Protein AF-A0A2R7PC34-F1 (afdb_monomer)

Foldseek 3Di:
DPPPQVDDFQFKKWFDDPRDQDPDPDLTDIFTWHGDDPFFTWTFDDDPPRVDTDIDTAGAPAADPVRHGDSNRRHRVRMDGDD

Sequence (83 aa):
MKGNMLLKKGTAIATFVNGKYPNQGTGNHAALYVSQDASGITVVDQWSGSGTIRLRRLMFLGKDKTGKYVDPSNNGDAFSVVE

Nearest PDB structures (foldseek):
  6win-assembly1_A  TM=9.208E-01  e=2.416E-07  Salmonella enterica subsp. enterica serovar Typhi
  7uqb-assembly1_T  TM=6.023E-01  e=1.467E-01  Saccharomyces cerevisiae BY4741
  8ir3-assembly1_c  TM=5.036E-01  e=7.696E-01  Homo sapiens
  1g8x-assembly1_B  TM=4.087E-01  e=5.396E-01  Dictyostelium discoideum

Secondary structure (DSSP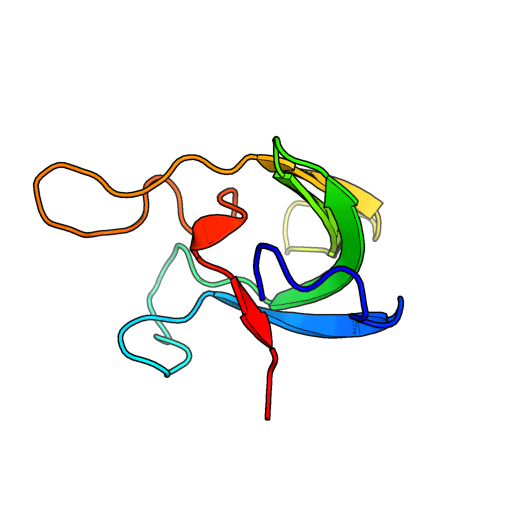, 8-state):
-TT-TTPPTT-EEEE-BTTB----SSS--EEEEEEEETTEEEEEE--TTT-S-EEEEEE---B-TTSPBSSGGGBGGGEEE--

Mean predicted aligned error: 2.46 Å

Solvent-accessible surface area (backbone atoms only — not comparable to full-atom values): 4856 Å² total; per-residue (Å²): 89,81,9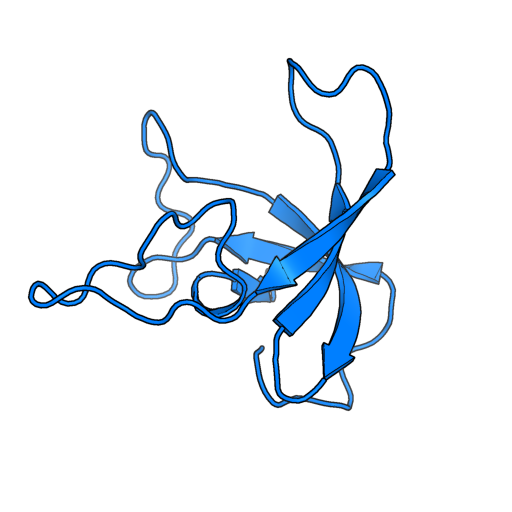0,53,85,80,66,55,65,65,41,52,30,28,28,43,56,97,89,35,75,69,85,56,100,65,52,64,43,62,37,28,35,55,52,71,60,99,61,28,33,33,30,42,38,66,54,99,86,55,91,51,80,42,80,45,78,20,42,57,65,53,55,45,98,85,69,48,53,43,63,31,60,58,15,36,66,26,37,32,70,69,129

pLDDT: mean 96.16, std 2.59, range [86.12, 98.69]

Radius of gyration: 12.02 Å; Cα contacts (8 Å, |Δi|>4): 165; chains: 1; bounding box: 27×31×27 Å

Structure (mmCIF, N/CA/C/O backbone):
data_AF-A0A2R7PC34-F1
#
_entry.id   AF-A0A2R7PC34-F1
#
loop_
_atom_site.group_PDB
_atom_site.id
_atom_site.type_symbol
_atom_site.label_atom_id
_atom_site.label_alt_id
_atom_site.label_comp_id
_atom_site.label_asym_id
_atom_site.label_entity_id
_atom_site.label_seq_id
_atom_site.pdbx_PDB_ins_code
_atom_site.Cartn_x
_atom_site.Cartn_y
_atom_site.Cartn_z
_atom_site.occupancy
_atom_site.B_iso_or_equiv
_atom_site.auth_seq_id
_atom_site.auth_comp_id
_atom_site.auth_asym_id
_atom_site.auth_atom_id
_atom_site.pdbx_PDB_model_num
ATOM 1 N N . MET A 1 1 ? -9.015 -3.151 4.478 1.00 91.56 1 MET A N 1
ATOM 2 C CA . MET A 1 1 ? -8.090 -4.296 4.284 1.00 91.56 1 MET A CA 1
ATOM 3 C C . MET A 1 1 ? -7.170 -4.534 5.485 1.00 91.56 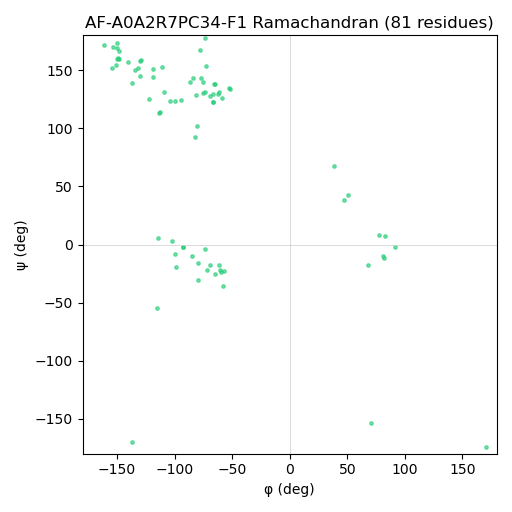1 MET A C 1
ATOM 5 O O . MET A 1 1 ? -6.925 -5.687 5.824 1.00 91.56 1 MET A O 1
ATOM 9 N N . LYS A 1 2 ? -6.653 -3.467 6.120 1.00 93.31 2 LYS A N 1
ATOM 10 C CA . LYS A 1 2 ? -5.844 -3.548 7.342 1.00 93.31 2 LYS A CA 1
ATOM 11 C C . LYS A 1 2 ? -6.557 -4.379 8.412 1.00 93.31 2 LYS A C 1
ATOM 13 O O . LYS A 1 2 ? -7.753 -4.197 8.623 1.00 93.31 2 LYS A O 1
ATOM 18 N N . GLY A 1 3 ? -5.830 -5.294 9.042 1.00 94.19 3 GLY A N 1
ATOM 19 C CA . GLY A 1 3 ? -6.344 -6.196 10.074 1.00 94.19 3 GLY A CA 1
ATOM 20 C C . GLY A 1 3 ? -7.073 -7.435 9.544 1.00 94.19 3 GLY A C 1
ATOM 21 O O . GLY A 1 3 ? -7.292 -8.370 10.306 1.00 94.19 3 GLY A O 1
ATOM 22 N N . ASN A 1 4 ? -7.401 -7.507 8.248 1.00 94.06 4 ASN A N 1
ATOM 23 C CA . ASN A 1 4 ? -7.932 -8.735 7.662 1.00 94.06 4 ASN A CA 1
ATOM 24 C C . ASN A 1 4 ? -6.783 -9.699 7.316 1.00 94.06 4 ASN A C 1
ATOM 26 O O . ASN A 1 4 ? -6.224 -9.653 6.220 1.00 94.06 4 ASN A O 1
ATOM 30 N N . MET A 1 5 ? -6.453 -10.588 8.253 1.00 91.50 5 MET A N 1
ATOM 31 C CA . MET A 1 5 ? -5.388 -11.589 8.098 1.00 91.50 5 MET A CA 1
ATOM 32 C C . MET A 1 5 ? -5.755 -12.756 7.163 1.00 91.50 5 MET A C 1
ATOM 34 O O . MET A 1 5 ? -4.909 -13.603 6.895 1.00 91.50 5 MET A O 1
ATOM 38 N N . LEU A 1 6 ? -6.991 -12.802 6.648 1.00 95.31 6 LEU A N 1
ATOM 39 C CA . LEU A 1 6 ? -7.460 -13.817 5.693 1.00 95.31 6 LEU A CA 1
ATOM 40 C C . LEU A 1 6 ? -7.288 -13.386 4.226 1.00 95.31 6 LEU A C 1
ATOM 42 O O . LEU A 1 6 ? -7.619 -14.144 3.312 1.00 95.31 6 LEU A O 1
ATOM 46 N N . LEU A 1 7 ? -6.789 -12.169 3.986 1.00 96.56 7 LEU A N 1
ATOM 47 C CA . LEU A 1 7 ? -6.496 -11.672 2.644 1.00 96.56 7 LEU A CA 1
ATOM 48 C C . LEU A 1 7 ? -5.480 -12.574 1.941 1.00 96.56 7 LEU A C 1
ATOM 50 O O . LEU A 1 7 ? -4.382 -12.823 2.439 1.00 96.56 7 LEU A O 1
ATOM 54 N N . LYS A 1 8 ? -5.841 -13.049 0.747 1.00 97.69 8 LYS A N 1
ATOM 55 C CA . LYS A 1 8 ? -4.969 -13.915 -0.045 1.00 97.69 8 LYS A CA 1
ATOM 56 C C . LYS A 1 8 ? -3.850 -13.099 -0.683 1.00 97.69 8 LYS A C 1
ATOM 58 O O . LYS A 1 8 ? -4.085 -12.009 -1.216 1.00 97.69 8 LYS A O 1
ATOM 63 N N . LYS A 1 9 ? -2.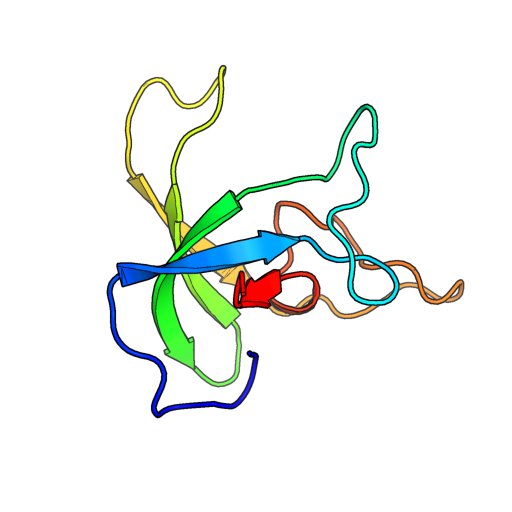642 -13.662 -0.699 1.00 98.12 9 LYS A N 1
ATOM 64 C CA . LYS A 1 9 ? -1.539 -13.158 -1.525 1.00 98.12 9 LYS A CA 1
ATOM 65 C C . LYS A 1 9 ? -2.002 -13.039 -2.984 1.00 98.12 9 LYS A C 1
ATOM 67 O O . LYS A 1 9 ? -2.635 -13.953 -3.505 1.00 98.12 9 LYS A O 1
ATOM 72 N N . GLY A 1 10 ? -1.680 -11.919 -3.621 1.00 97.94 10 GLY A N 1
ATOM 73 C CA . GLY A 1 10 ? -2.105 -11.568 -4.975 1.00 97.94 10 GLY A CA 1
ATOM 74 C C . GLY A 1 10 ? -3.402 -10.759 -5.051 1.00 97.94 10 GLY A C 1
ATOM 75 O O . GLY A 1 10 ? -3.783 -10.372 -6.149 1.00 97.94 10 GLY A O 1
ATOM 76 N N . THR A 1 11 ? -4.075 -10.467 -3.930 1.00 98.50 11 THR A N 1
ATOM 77 C CA . THR A 1 11 ? -5.284 -9.625 -3.956 1.00 98.50 11 THR A CA 1
ATOM 78 C C . THR A 1 11 ? -4.954 -8.223 -4.471 1.00 98.50 11 THR A C 1
ATOM 80 O O . THR A 1 11 ? -4.024 -7.585 -3.971 1.00 98.50 11 THR A O 1
ATOM 83 N N . ALA A 1 12 ? -5.721 -7.744 -5.453 1.00 98.44 12 ALA A N 1
ATOM 84 C CA . ALA A 1 12 ? -5.594 -6.390 -5.975 1.00 98.44 12 ALA A CA 1
ATOM 85 C C . ALA A 1 12 ? -6.052 -5.368 -4.927 1.00 98.44 12 ALA A C 1
ATOM 87 O O . ALA A 1 12 ? -7.146 -5.472 -4.366 1.00 98.44 12 ALA A O 1
ATOM 88 N N . ILE A 1 13 ? -5.199 -4.383 -4.660 1.00 98.56 13 ILE A N 1
ATOM 89 C CA . ILE A 1 13 ? -5.459 -3.314 -3.699 1.00 98.56 13 ILE A CA 1
ATOM 90 C C . ILE A 1 13 ? -5.068 -1.965 -4.296 1.00 98.56 13 ILE A C 1
ATOM 92 O O . ILE A 1 13 ? -4.143 -1.877 -5.104 1.00 98.56 13 ILE A O 1
ATOM 96 N N . ALA A 1 14 ? -5.742 -0.900 -3.879 1.00 98.50 14 ALA A N 1
ATOM 97 C CA . ALA A 1 14 ? -5.412 0.454 -4.305 1.00 98.50 14 ALA A CA 1
ATOM 98 C C . ALA A 1 14 ? -5.754 1.496 -3.238 1.00 98.50 14 ALA A C 1
ATOM 100 O O . ALA A 1 14 ? -6.562 1.253 -2.341 1.00 98.50 14 ALA A O 1
ATOM 101 N N . THR A 1 15 ? -5.131 2.668 -3.334 1.00 98.00 15 THR A N 1
ATOM 102 C CA . THR A 1 15 ? -5.407 3.812 -2.458 1.00 98.00 15 THR A CA 1
ATOM 103 C C . THR A 1 15 ? -6.810 4.349 -2.699 1.00 98.00 15 THR A C 1
ATOM 105 O O . THR A 1 15 ? -7.127 4.744 -3.825 1.00 98.00 15 THR A O 1
ATOM 108 N N . PHE A 1 16 ? -7.644 4.397 -1.665 1.00 96.81 16 PHE A N 1
ATOM 109 C CA . PHE A 1 16 ? -9.027 4.860 -1.765 1.00 96.81 16 PHE A CA 1
ATOM 110 C C . PHE A 1 16 ? -9.258 6.089 -0.877 1.00 96.81 16 PHE A C 1
ATOM 112 O O . PHE A 1 16 ? -8.749 6.187 0.239 1.00 96.81 16 PHE A O 1
ATOM 119 N N . VAL A 1 17 ? -10.087 7.016 -1.355 1.00 92.75 17 VAL A N 1
ATOM 120 C CA . VAL A 1 17 ? -10.648 8.118 -0.564 1.00 92.75 17 VAL A CA 1
ATOM 121 C C . VAL A 1 17 ? -12.162 8.010 -0.652 1.00 92.75 17 VAL A C 1
ATOM 123 O O . VAL A 1 17 ? -12.718 7.949 -1.745 1.00 92.75 17 VAL A O 1
ATOM 126 N N . ASN A 1 18 ? -12.830 7.948 0.503 1.00 90.31 18 ASN A N 1
ATOM 127 C CA . ASN A 1 18 ? -14.287 7.792 0.597 1.00 90.31 18 ASN A CA 1
ATOM 128 C C . ASN A 1 18 ? -14.822 6.616 -0.248 1.00 90.31 18 ASN A C 1
ATOM 130 O O . ASN A 1 18 ? -15.824 6.741 -0.946 1.00 90.31 18 ASN A O 1
ATOM 134 N N . GLY A 1 19 ? -14.114 5.480 -0.210 1.00 91.06 19 GLY A N 1
ATOM 135 C CA . GLY A 1 19 ? -14.517 4.246 -0.892 1.00 91.06 19 GLY A CA 1
ATOM 136 C C . GLY A 1 19 ? -14.259 4.212 -2.400 1.00 91.06 19 GLY A C 1
ATOM 137 O O . GLY A 1 19 ? -14.704 3.275 -3.051 1.00 91.06 19 GLY A O 1
ATOM 138 N N . LYS A 1 20 ? -13.557 5.200 -2.972 1.00 94.00 20 LYS A N 1
ATOM 139 C CA . LYS A 1 20 ? -13.256 5.244 -4.410 1.00 94.00 20 LYS A CA 1
ATOM 140 C C . LYS A 1 20 ? -11.788 5.528 -4.687 1.00 94.00 20 LYS A C 1
ATOM 142 O O . LYS A 1 20 ? -11.123 6.228 -3.920 1.00 94.00 20 LYS A O 1
ATOM 147 N N . TYR A 1 21 ? -11.307 5.037 -5.826 1.00 94.81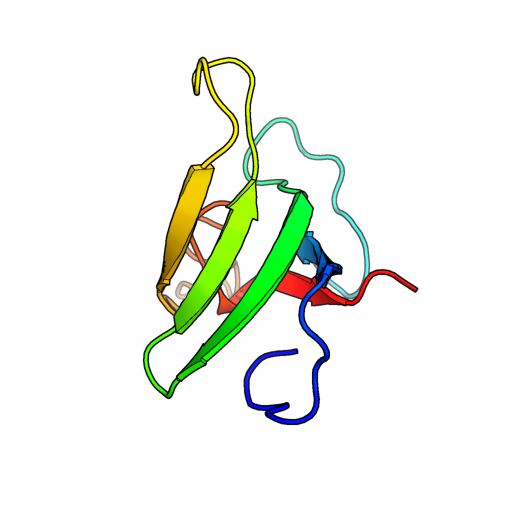 21 TYR A N 1
ATOM 148 C CA . TYR A 1 21 ? -10.005 5.423 -6.354 1.00 94.81 21 TYR A CA 1
ATOM 149 C C . TYR A 1 21 ? -10.029 6.911 -6.763 1.00 94.81 21 TYR A C 1
ATOM 151 O O . TYR A 1 21 ? -10.893 7.300 -7.555 1.00 94.81 21 TYR A O 1
ATOM 159 N N . PRO A 1 22 ? -9.145 7.768 -6.222 1.00 92.00 22 PRO A N 1
ATOM 160 C CA . PRO A 1 22 ? -9.382 9.208 -6.251 1.00 92.00 22 PRO A CA 1
ATOM 161 C C . PRO A 1 22 ? -8.935 9.922 -7.537 1.00 92.00 22 PRO A C 1
ATOM 163 O O . PRO A 1 22 ? -9.282 11.089 -7.699 1.00 92.00 22 PRO A O 1
ATOM 166 N N . ASN A 1 23 ? -8.203 9.259 -8.445 1.00 93.19 23 ASN A N 1
ATOM 167 C CA . ASN A 1 23 ? -7.727 9.822 -9.725 1.00 93.19 23 ASN A CA 1
ATOM 168 C C . ASN A 1 23 ? -7.071 11.218 -9.602 1.00 93.19 23 ASN A C 1
ATOM 170 O O . ASN A 1 23 ? -7.264 12.094 -10.442 1.00 93.19 23 ASN A O 1
ATOM 174 N N . GLN A 1 24 ? -6.304 11.447 -8.536 1.00 92.12 24 GLN A N 1
ATOM 175 C CA . GLN A 1 24 ? -5.587 12.705 -8.301 1.00 92.12 24 GLN A CA 1
ATOM 176 C C . GLN A 1 24 ? -4.316 12.794 -9.161 1.00 92.12 24 GLN A C 1
ATOM 178 O O . GLN A 1 24 ? -3.846 11.793 -9.694 1.00 92.12 24 GLN A O 1
ATOM 183 N N . GLY A 1 25 ? -3.695 13.973 -9.246 1.00 91.12 25 GLY A N 1
ATOM 184 C CA . GLY A 1 25 ? -2.390 14.114 -9.910 1.00 91.12 25 GLY A CA 1
ATOM 185 C C . GLY A 1 25 ? -1.251 13.360 -9.204 1.00 91.12 25 GLY A C 1
ATOM 186 O O . GLY A 1 25 ? -0.273 12.989 -9.845 1.00 91.12 25 GLY A O 1
ATOM 187 N N . THR A 1 26 ? -1.370 13.109 -7.894 1.00 90.88 26 THR A N 1
ATOM 188 C CA . THR A 1 26 ? -0.376 12.393 -7.076 1.00 90.88 26 THR A CA 1
ATOM 189 C C . THR A 1 26 ? -1.043 11.604 -5.944 1.00 90.88 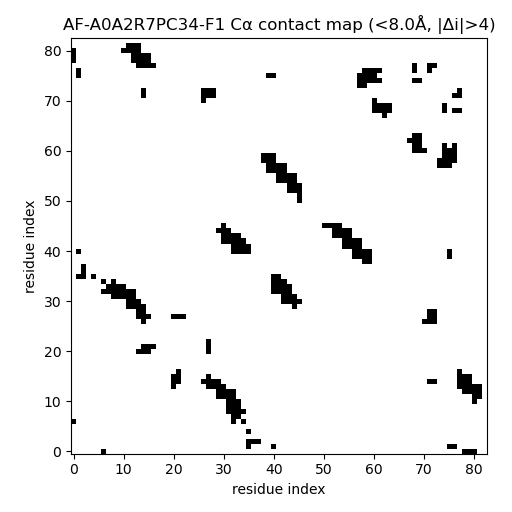26 THR A C 1
ATOM 191 O O . THR A 1 26 ? -2.218 11.801 -5.641 1.00 90.88 26 THR A O 1
ATOM 194 N N . GLY A 1 27 ? -0.293 10.697 -5.308 1.00 92.38 27 GLY A N 1
ATOM 195 C CA . GLY A 1 27 ? -0.727 9.969 -4.110 1.00 92.38 27 GLY A CA 1
ATOM 196 C C . GLY A 1 27 ? -1.628 8.760 -4.369 1.00 92.38 27 GLY A C 1
ATOM 197 O O . GLY A 1 27 ? -1.846 7.973 -3.454 1.00 92.38 27 GLY A O 1
ATOM 198 N N . ASN A 1 28 ? -2.116 8.567 -5.595 1.00 96.44 28 ASN A N 1
ATOM 199 C CA . ASN A 1 28 ? -2.794 7.327 -5.959 1.00 96.44 28 ASN A CA 1
ATOM 200 C C . ASN A 1 28 ? -1.780 6.210 -6.197 1.00 96.44 28 ASN A C 1
ATOM 202 O O . ASN A 1 28 ? -0.720 6.451 -6.776 1.00 96.44 28 ASN A O 1
ATOM 206 N N . HIS A 1 29 ? -2.131 4.989 -5.812 1.00 97.88 29 HIS A N 1
ATOM 207 C CA . HIS A 1 29 ? -1.331 3.814 -6.121 1.00 97.88 29 HIS A CA 1
ATOM 208 C C . HIS A 1 29 ? -2.180 2.548 -6.150 1.00 97.88 29 HIS A C 1
ATOM 210 O O . HIS A 1 29 ? -3.178 2.449 -5.435 1.00 97.88 29 HIS A O 1
ATOM 216 N N . ALA A 1 30 ? -1.758 1.570 -6.946 1.00 98.06 30 ALA A N 1
ATOM 217 C CA . ALA A 1 30 ? -2.326 0.229 -6.982 1.00 98.06 30 ALA A CA 1
ATOM 218 C C . ALA A 1 30 ? -1.202 -0.803 -6.867 1.00 98.06 30 ALA A C 1
ATOM 220 O O . ALA A 1 30 ? -0.091 -0.587 -7.352 1.00 98.06 30 ALA A O 1
ATOM 221 N N . ALA A 1 31 ? -1.484 -1.914 -6.198 1.00 98.50 31 ALA A N 1
ATOM 222 C CA . ALA A 1 31 ? -0.497 -2.941 -5.910 1.00 98.50 31 ALA A CA 1
ATOM 223 C C . ALA A 1 31 ? -1.148 -4.318 -5.733 1.00 98.50 31 ALA A C 1
ATOM 225 O O . ALA A 1 31 ? -2.368 -4.443 -5.603 1.00 98.50 31 ALA A O 1
ATOM 226 N N . LEU A 1 32 ? -0.312 -5.355 -5.678 1.00 98.62 32 LEU A N 1
ATOM 227 C CA . LEU A 1 32 ? -0.724 -6.697 -5.280 1.00 98.62 32 LEU A CA 1
ATOM 228 C C . LEU A 1 32 ? -0.352 -6.933 -3.816 1.00 98.62 32 LEU A C 1
ATOM 230 O O . LEU A 1 32 ? 0.815 -6.828 -3.435 1.00 98.62 32 LEU A O 1
ATOM 234 N N . TYR A 1 33 ? -1.339 -7.279 -2.994 1.00 98.69 33 TYR A N 1
ATOM 235 C CA . TYR A 1 33 ? -1.135 -7.624 -1.590 1.00 98.69 33 TYR A CA 1
ATOM 236 C C . TYR A 1 33 ? -0.298 -8.904 -1.441 1.00 98.69 33 TYR A C 1
ATOM 238 O O . TYR A 1 33 ? -0.534 -9.888 -2.141 1.00 98.69 33 TYR A O 1
ATOM 246 N N . VAL A 1 34 ? 0.644 -8.933 -0.494 1.00 98.56 34 VAL A N 1
ATOM 247 C CA . VAL A 1 34 ? 1.425 -10.139 -0.162 1.00 98.56 34 VAL A CA 1
ATOM 248 C C . VAL A 1 34 ? 1.149 -10.624 1.252 1.00 98.56 34 VAL A C 1
ATOM 250 O O . VAL A 1 34 ? 0.816 -11.793 1.435 1.00 98.56 34 VAL A O 1
ATOM 253 N N . SER A 1 35 ? 1.322 -9.749 2.240 1.00 98.19 35 SER A N 1
ATOM 254 C CA . SER A 1 35 ? 1.133 -10.052 3.661 1.00 98.19 35 SER A CA 1
ATOM 255 C C . SER A 1 35 ? 0.954 -8.762 4.466 1.00 98.19 35 SER A C 1
ATOM 257 O O . SER A 1 35 ? 1.110 -7.659 3.939 1.00 98.19 35 SER A O 1
ATOM 259 N N . GLN A 1 36 ? 0.605 -8.876 5.746 1.00 98.31 36 GLN A N 1
ATOM 260 C CA . GLN A 1 36 ? 0.586 -7.755 6.684 1.00 98.31 36 GLN A CA 1
ATOM 261 C C . GLN A 1 36 ? 0.917 -8.228 8.098 1.00 98.31 36 GLN A C 1
ATOM 263 O O . GLN A 1 36 ? 0.753 -9.403 8.417 1.00 98.31 36 GLN A O 1
ATOM 268 N N . ASP A 1 37 ? 1.334 -7.288 8.932 1.00 96.81 37 ASP A N 1
ATOM 269 C CA . ASP A 1 37 ? 1.444 -7.443 10.381 1.00 96.81 37 ASP A CA 1
ATOM 270 C C . ASP A 1 37 ? 0.910 -6.168 11.060 1.00 96.81 37 ASP A C 1
ATOM 272 O O . ASP A 1 37 ? 0.323 -5.308 10.402 1.00 96.81 37 ASP A O 1
ATOM 276 N N . ALA A 1 38 ? 1.111 -6.027 12.372 1.00 96.56 38 ALA A N 1
ATOM 277 C CA . ALA A 1 38 ? 0.617 -4.883 13.139 1.00 96.56 38 ALA A CA 1
ATOM 278 C C . ALA A 1 38 ? 1.144 -3.513 12.660 1.00 96.56 38 ALA A C 1
ATOM 280 O O . ALA A 1 38 ? 0.504 -2.493 12.911 1.00 96.56 38 ALA A O 1
ATOM 281 N N . SER A 1 39 ? 2.290 -3.472 11.978 1.00 97.50 39 SER A N 1
ATOM 282 C CA . SER A 1 39 ? 2.983 -2.239 11.589 1.00 97.50 39 SER A CA 1
ATOM 283 C C . SER A 1 39 ? 2.735 -1.806 10.142 1.00 97.50 39 SER A C 1
ATOM 285 O O . SER A 1 39 ? 2.946 -0.639 9.812 1.00 97.50 39 SER A O 1
ATOM 287 N N . GLY A 1 40 ? 2.280 -2.710 9.271 1.00 98.19 40 GLY A N 1
ATOM 288 C CA . GLY A 1 40 ? 2.104 -2.394 7.857 1.00 98.19 40 GLY A CA 1
ATOM 289 C C . GLY A 1 40 ? 1.807 -3.591 6.964 1.00 98.19 40 GLY A C 1
ATOM 290 O O . GLY A 1 40 ? 1.680 -4.737 7.408 1.00 98.19 40 GLY A O 1
ATOM 291 N N . ILE A 1 41 ? 1.771 -3.318 5.665 1.00 98.56 41 ILE A N 1
ATOM 292 C CA . ILE A 1 41 ? 1.553 -4.296 4.595 1.00 98.56 41 ILE A CA 1
ATOM 293 C C . ILE A 1 41 ? 2.818 -4.500 3.765 1.00 98.56 41 ILE A C 1
ATOM 295 O O . ILE A 1 41 ? 3.653 -3.608 3.628 1.00 98.56 41 ILE A O 1
ATOM 299 N N . THR A 1 42 ? 2.938 -5.680 3.178 1.00 98.69 42 THR A N 1
ATOM 300 C CA . THR A 1 42 ? 3.922 -5.989 2.145 1.00 98.69 42 THR A CA 1
ATOM 301 C C . THR A 1 42 ? 3.184 -6.147 0.827 1.00 98.69 42 THR A C 1
ATOM 303 O O . THR A 1 42 ? 2.179 -6.860 0.758 1.00 98.69 42 THR A O 1
ATOM 306 N N . VAL A 1 43 ? 3.679 -5.483 -0.212 1.00 98.69 43 VAL A N 1
ATOM 307 C CA . VAL A 1 43 ? 3.068 -5.463 -1.542 1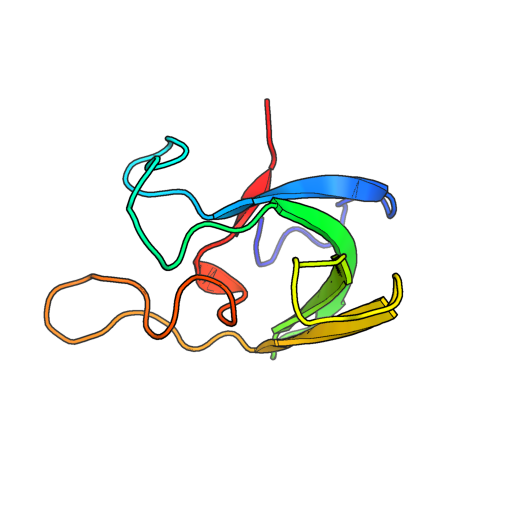.00 98.69 43 VAL A CA 1
ATOM 308 C C . VAL A 1 43 ? 4.090 -5.780 -2.624 1.00 98.69 43 VAL A C 1
ATOM 310 O O . VAL A 1 43 ? 5.289 -5.601 -2.416 1.00 98.69 43 VAL A O 1
ATOM 313 N N . VAL A 1 44 ? 3.609 -6.233 -3.779 1.00 98.62 44 VAL A N 1
ATOM 314 C CA . VAL A 1 44 ? 4.361 -6.199 -5.038 1.00 98.62 44 VAL A CA 1
ATOM 315 C C . VAL A 1 44 ? 3.811 -5.059 -5.881 1.00 98.62 44 VAL A C 1
ATOM 317 O O . VAL A 1 44 ? 2.609 -5.022 -6.153 1.00 98.62 44 VAL A O 1
ATOM 320 N N . ASP A 1 45 ? 4.677 -4.131 -6.280 1.00 98.19 45 ASP A N 1
ATOM 321 C CA . ASP A 1 45 ? 4.291 -2.976 -7.083 1.00 98.19 45 ASP A CA 1
ATOM 322 C C . ASP A 1 45 ? 5.405 -2.455 -8.005 1.00 98.19 45 ASP A C 1
ATOM 324 O O . ASP A 1 45 ? 6.543 -2.933 -7.994 1.00 98.19 45 ASP A O 1
ATOM 328 N N . GLN A 1 46 ? 5.029 -1.489 -8.847 1.00 97.62 46 GLN A N 1
ATOM 329 C CA . GLN A 1 46 ? 5.916 -0.711 -9.709 1.00 97.62 46 GLN A CA 1
ATOM 330 C C . GLN A 1 46 ? 5.351 0.702 -9.916 1.00 97.62 46 GLN A C 1
ATOM 332 O O . GLN A 1 46 ? 4.156 0.937 -9.748 1.00 97.62 46 GLN A O 1
ATOM 337 N N . TRP A 1 47 ? 6.208 1.636 -10.318 1.00 95.19 47 TRP A N 1
ATOM 338 C CA . TRP A 1 47 ? 5.847 2.985 -10.780 1.00 95.19 47 TRP A CA 1
ATOM 339 C C . TRP A 1 47 ? 6.875 3.489 -11.804 1.00 95.19 47 TRP A C 1
ATOM 341 O O . TRP A 1 47 ? 7.946 2.895 -11.936 1.00 95.19 47 TRP A O 1
ATOM 351 N N . SER A 1 48 ? 6.604 4.598 -12.503 1.00 93.62 48 SER A N 1
ATOM 352 C CA . SER A 1 48 ? 7.436 5.087 -13.624 1.00 93.62 48 SER A CA 1
ATOM 353 C C . SER A 1 48 ? 8.913 5.339 -13.283 1.00 93.62 48 SER A C 1
ATOM 355 O O . SER A 1 48 ? 9.757 5.298 -14.167 1.00 93.62 48 SER A O 1
ATOM 357 N N . GLY A 1 49 ? 9.246 5.560 -12.008 1.00 93.06 49 GLY A N 1
ATOM 358 C CA . GLY A 1 49 ? 10.625 5.734 -11.531 1.00 93.06 49 GLY A CA 1
ATOM 359 C C . GLY A 1 49 ? 11.227 4.504 -10.844 1.00 93.06 49 GLY A C 1
ATOM 360 O O . GLY A 1 49 ? 12.326 4.583 -10.308 1.00 93.06 49 GLY A O 1
ATOM 361 N N . SER A 1 50 ? 10.507 3.379 -10.783 1.00 93.69 50 SER A N 1
ATOM 362 C CA . SER A 1 50 ? 10.969 2.192 -10.052 1.00 93.69 50 SER A CA 1
ATOM 363 C C . SER A 1 50 ? 11.990 1.346 -10.804 1.00 93.69 50 SER A C 1
ATOM 365 O O . SER A 1 50 ? 12.807 0.685 -10.164 1.00 93.69 50 SER A O 1
ATOM 367 N N . GLY A 1 51 ? 11.918 1.334 -12.139 1.00 94.56 51 GLY A N 1
ATOM 368 C CA . GLY A 1 51 ? 12.762 0.530 -13.028 1.00 94.56 51 GLY A CA 1
ATOM 369 C C . GLY A 1 51 ? 12.542 -0.988 -12.958 1.00 94.56 51 GLY A C 1
ATOM 370 O O . GLY A 1 51 ? 12.948 -1.695 -13.872 1.00 94.56 51 GLY A O 1
ATOM 371 N N . THR A 1 52 ? 11.901 -1.502 -11.905 1.00 95.56 52 THR A N 1
ATOM 372 C CA . THR A 1 52 ? 11.656 -2.931 -11.672 1.00 95.56 52 THR A CA 1
ATOM 373 C C . THR A 1 52 ? 10.383 -3.137 -10.856 1.00 95.56 52 THR A C 1
ATOM 375 O O . THR A 1 52 ? 9.994 -2.280 -10.058 1.00 95.56 52 THR A O 1
ATOM 378 N N . ILE A 1 53 ? 9.766 -4.308 -11.016 1.00 97.56 53 ILE A N 1
ATOM 379 C CA . ILE A 1 53 ? 8.746 -4.799 -10.087 1.00 97.56 53 ILE A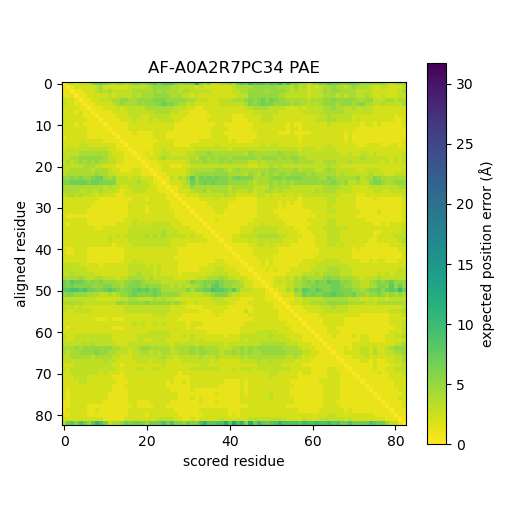 CA 1
ATOM 380 C C . ILE A 1 53 ? 9.454 -5.245 -8.810 1.00 97.56 53 ILE A C 1
ATOM 382 O O . ILE A 1 53 ? 10.424 -6.005 -8.873 1.00 97.56 53 ILE A O 1
ATOM 386 N N . ARG A 1 54 ? 8.971 -4.804 -7.648 1.00 97.12 54 ARG A N 1
ATOM 387 C CA . ARG A 1 54 ? 9.620 -5.109 -6.367 1.00 97.12 54 ARG A CA 1
ATOM 388 C C . ARG A 1 54 ? 8.641 -5.407 -5.248 1.00 97.12 54 ARG A C 1
ATOM 390 O O . ARG A 1 54 ? 7.498 -4.961 -5.259 1.00 97.12 54 ARG A O 1
ATOM 397 N N . LEU A 1 55 ? 9.142 -6.134 -4.250 1.00 97.94 55 LEU A N 1
ATOM 398 C CA . LEU A 1 55 ? 8.520 -6.219 -2.935 1.00 97.94 55 LEU A CA 1
ATOM 399 C C . LEU A 1 55 ? 8.785 -4.923 -2.167 1.00 97.94 55 LEU A C 1
ATOM 401 O O . LEU A 1 55 ? 9.928 -4.473 -2.074 1.00 97.94 55 LEU A O 1
ATOM 405 N N . ARG A 1 56 ? 7.733 -4.339 -1.597 1.00 97.69 56 ARG A N 1
ATOM 406 C CA . ARG A 1 56 ? 7.808 -3.093 -0.835 1.00 97.69 56 ARG A CA 1
ATOM 407 C C . ARG A 1 56 ? 6.970 -3.182 0.433 1.00 97.69 56 ARG A C 1
ATOM 409 O O . ARG A 1 56 ? 5.865 -3.722 0.427 1.00 97.69 56 ARG A O 1
ATOM 416 N N . ARG A 1 57 ? 7.508 -2.651 1.529 1.00 98.25 57 ARG A N 1
ATOM 417 C CA . ARG A 1 57 ? 6.825 -2.537 2.821 1.00 98.25 57 ARG A CA 1
ATOM 418 C C . ARG A 1 57 ? 6.175 -1.157 2.921 1.00 98.25 57 ARG A C 1
ATOM 420 O O . ARG A 1 57 ? 6.881 -0.162 2.784 1.00 98.25 57 ARG A O 1
ATOM 427 N N . LEU A 1 58 ? 4.867 -1.098 3.163 1.00 98.38 58 LEU A N 1
ATOM 428 C CA . LEU A 1 58 ? 4.122 0.147 3.385 1.00 98.38 58 LEU A CA 1
ATOM 429 C C . LEU A 1 58 ? 3.643 0.179 4.831 1.00 98.38 58 LEU A C 1
ATOM 431 O O . LEU A 1 58 ? 2.830 -0.651 5.246 1.00 98.38 58 LEU A O 1
ATOM 435 N N . MET A 1 59 ? 4.177 1.124 5.597 1.00 98.50 59 MET A N 1
ATOM 436 C CA . MET A 1 59 ? 3.853 1.276 7.012 1.00 98.50 59 MET A CA 1
ATOM 437 C C . MET A 1 59 ? 2.447 1.850 7.182 1.00 98.50 59 MET A C 1
ATOM 439 O O . MET A 1 59 ? 1.942 2.565 6.317 1.00 98.50 59 MET A O 1
ATOM 443 N N . PHE A 1 60 ? 1.819 1.556 8.313 1.00 98.25 60 PHE A N 1
ATOM 444 C CA . PHE A 1 60 ? 0.591 2.218 8.729 1.00 98.25 60 PHE A CA 1
ATOM 445 C C . PHE A 1 60 ? 0.918 3.577 9.352 1.00 98.25 60 PHE A C 1
ATOM 447 O O . PHE A 1 60 ? 1.379 3.643 10.491 1.00 98.25 60 PHE A O 1
ATOM 454 N N . LEU A 1 61 ? 0.723 4.653 8.585 1.00 97.94 61 LEU A N 1
ATOM 455 C CA . LEU A 1 61 ? 1.071 6.023 8.986 1.00 97.94 61 LEU A CA 1
ATOM 456 C C . LEU A 1 61 ? -0.136 6.823 9.497 1.00 97.94 61 LEU A C 1
ATOM 458 O O . LEU A 1 61 ? 0.024 7.930 10.005 1.00 97.94 61 LEU A O 1
ATOM 462 N N . GLY A 1 62 ? -1.349 6.284 9.366 1.00 97.19 62 GLY A N 1
ATOM 463 C CA . GLY A 1 62 ? -2.578 6.939 9.792 1.00 97.19 62 GLY A CA 1
ATOM 464 C C . GLY A 1 62 ? -2.965 8.143 8.929 1.00 97.19 62 GLY A C 1
ATOM 465 O O . GLY A 1 62 ? -2.665 8.220 7.733 1.00 97.19 62 GLY A O 1
ATOM 466 N N . LYS A 1 63 ? -3.700 9.069 9.543 1.00 97.12 63 LYS A N 1
ATOM 467 C CA . LYS A 1 63 ? -4.218 10.290 8.919 1.00 97.12 63 LYS A CA 1
ATOM 468 C C . LYS A 1 63 ? -3.662 11.520 9.626 1.00 97.12 63 LYS A C 1
ATOM 470 O O . LYS A 1 63 ? -3.379 11.474 10.821 1.00 97.12 63 LYS A O 1
ATOM 475 N N . ASP A 1 64 ? -3.524 12.614 8.890 1.00 96.06 64 ASP A N 1
ATOM 476 C CA . ASP A 1 64 ? -3.195 13.915 9.459 1.00 96.06 64 ASP A CA 1
ATOM 477 C C . ASP A 1 64 ? -4.394 14.527 10.212 1.00 96.06 64 ASP A C 1
ATOM 479 O O . ASP A 1 64 ? -5.498 13.975 10.249 1.00 96.06 64 ASP A O 1
ATOM 483 N N . LYS A 1 65 ? -4.184 15.707 10.809 1.00 96.19 65 LYS A N 1
ATOM 484 C CA . LYS A 1 65 ? -5.211 16.438 11.575 1.00 96.19 65 LYS A CA 1
ATOM 485 C C . LYS A 1 65 ? -6.439 16.833 10.742 1.00 96.19 65 LYS A C 1
ATOM 487 O O . LYS A 1 65 ? -7.471 17.158 11.317 1.00 96.19 65 LYS A O 1
ATOM 492 N N . THR A 1 66 ? -6.332 16.820 9.414 1.00 94.44 66 THR A N 1
ATOM 493 C CA . THR A 1 66 ? -7.429 17.119 8.481 1.00 94.44 66 THR A CA 1
ATOM 494 C C . THR A 1 66 ? -8.189 15.862 8.050 1.00 94.44 66 THR A C 1
ATOM 496 O O . THR A 1 66 ? -9.168 15.949 7.313 1.00 94.44 66 THR A O 1
ATOM 499 N N . GLY A 1 67 ? -7.764 14.680 8.510 1.00 94.19 67 GLY A N 1
ATOM 500 C CA . GLY A 1 67 ? -8.372 13.398 8.163 1.00 94.19 67 GLY A CA 1
ATOM 501 C C . GLY A 1 67 ? -7.902 12.821 6.824 1.00 94.19 67 GLY A C 1
ATOM 502 O O . GLY A 1 67 ? -8.431 11.789 6.392 1.00 94.19 67 GLY A O 1
ATOM 503 N N . LYS A 1 68 ? -6.904 13.436 6.174 1.00 94.00 68 LYS A N 1
ATOM 504 C CA . LYS A 1 68 ? -6.278 12.911 4.955 1.00 94.00 68 LYS A CA 1
ATOM 505 C C . LYS A 1 68 ? -5.196 11.899 5.326 1.00 94.00 68 LYS A C 1
ATOM 507 O O . LYS A 1 68 ? -4.495 12.068 6.318 1.00 94.00 68 LYS A O 1
ATOM 512 N N . TYR A 1 69 ? -5.049 10.832 4.542 1.00 96.31 69 TYR A N 1
ATOM 513 C CA . TYR A 1 69 ? -3.942 9.895 4.735 1.00 96.31 69 TYR A CA 1
ATOM 514 C C . TYR A 1 69 ? -2.599 10.600 4.542 1.00 96.31 69 TYR A C 1
ATOM 516 O O . TYR A 1 69 ? -2.394 11.292 3.543 1.00 96.31 69 TYR A O 1
ATOM 524 N N . VAL A 1 70 ? -1.687 10.397 5.491 1.00 96.62 70 VAL A N 1
ATOM 525 C CA . VAL A 1 70 ? -0.295 10.839 5.353 1.00 96.62 70 VAL A CA 1
ATOM 526 C C . VAL A 1 70 ? 0.336 10.026 4.229 1.00 96.62 70 VAL A C 1
ATOM 528 O O . VAL A 1 70 ? 0.191 8.811 4.248 1.00 96.62 70 VAL A O 1
ATOM 531 N N . ASP A 1 71 ? 0.981 10.680 3.261 1.00 96.00 71 ASP A N 1
ATOM 532 C CA . ASP A 1 71 ? 1.683 10.048 2.129 1.00 96.00 71 ASP A CA 1
ATOM 533 C C . ASP A 1 71 ? 0.962 8.806 1.540 1.00 96.00 71 ASP A C 1
ATOM 535 O O . ASP A 1 71 ? 1.424 7.671 1.693 1.00 96.00 71 ASP A O 1
ATOM 539 N N . PRO A 1 72 ? -0.215 8.985 0.905 1.00 96.62 72 PRO A N 1
ATOM 540 C CA . PRO A 1 72 ? -1.150 7.885 0.655 1.00 96.62 72 PRO A CA 1
ATOM 541 C C . PRO A 1 72 ? -0.568 6.719 -0.164 1.00 96.62 72 PRO A C 1
ATOM 543 O O . PRO A 1 72 ? -0.865 5.565 0.127 1.00 96.62 72 PRO A O 1
ATOM 546 N N . SER A 1 73 ? 0.312 6.986 -1.134 1.00 97.31 73 SER A N 1
ATOM 547 C CA . SER A 1 73 ? 0.974 5.953 -1.951 1.00 97.31 73 SER A CA 1
ATOM 548 C C . SER A 1 73 ? 1.990 5.097 -1.180 1.00 97.31 73 SER A C 1
ATOM 550 O O . SER A 1 73 ? 2.367 4.013 -1.639 1.00 97.31 73 SER A O 1
ATOM 552 N N . ASN A 1 74 ? 2.439 5.578 -0.018 1.00 97.69 74 ASN A N 1
ATOM 553 C CA . ASN A 1 74 ? 3.405 4.916 0.861 1.00 97.69 74 ASN A CA 1
ATOM 554 C C . ASN A 1 74 ? 2.798 4.507 2.214 1.00 97.69 74 ASN A C 1
ATOM 556 O O . ASN A 1 74 ? 3.508 4.003 3.084 1.00 97.69 74 ASN A O 1
ATOM 560 N N . ASN A 1 75 ? 1.487 4.685 2.384 1.00 98.25 75 ASN A N 1
ATOM 561 C CA . ASN A 1 75 ? 0.778 4.450 3.631 1.00 98.25 75 ASN A CA 1
ATOM 562 C C . ASN A 1 75 ? -0.196 3.283 3.494 1.00 98.25 75 ASN A C 1
ATOM 564 O O . ASN A 1 75 ? -1.211 3.379 2.806 1.00 98.25 75 ASN A O 1
ATOM 568 N N . GLY A 1 76 ? 0.074 2.192 4.207 1.00 97.75 76 GLY A N 1
ATOM 569 C CA . GLY A 1 76 ? -0.764 0.997 4.186 1.00 97.75 76 GLY A CA 1
ATOM 570 C C . GLY A 1 76 ? -2.207 1.233 4.652 1.00 97.75 76 GLY A C 1
ATOM 571 O O . GLY A 1 76 ? -3.084 0.455 4.281 1.00 97.75 76 GLY A O 1
ATOM 572 N N . ASP A 1 77 ? -2.480 2.297 5.422 1.00 97.62 77 ASP A N 1
ATOM 573 C CA . ASP A 1 77 ? -3.837 2.647 5.865 1.00 97.62 77 ASP A CA 1
ATOM 574 C C . ASP A 1 77 ? -4.713 3.195 4.731 1.00 97.62 77 ASP A C 1
ATOM 576 O O . ASP A 1 77 ? -5.940 3.158 4.837 1.00 97.62 77 ASP A O 1
ATOM 580 N N . ALA A 1 78 ? -4.099 3.703 3.658 1.00 97.81 78 ALA A N 1
ATOM 581 C CA . ALA A 1 78 ? -4.810 4.275 2.519 1.00 97.81 78 ALA A CA 1
ATOM 582 C C . ALA A 1 78 ? -5.345 3.208 1.551 1.00 97.81 78 ALA A C 1
ATOM 584 O O . ALA A 1 78 ? -6.195 3.515 0.713 1.00 97.81 78 ALA A O 1
ATOM 585 N N . PHE A 1 79 ? -4.861 1.965 1.641 1.00 98.12 79 PHE A N 1
ATOM 586 C CA . PHE A 1 79 ? -5.201 0.905 0.697 1.00 98.12 79 PHE A CA 1
ATOM 587 C C . PHE A 1 79 ? -6.488 0.167 1.076 1.00 98.12 79 PHE A C 1
ATOM 589 O O . PHE A 1 79 ? -6.751 -0.163 2.236 1.00 98.12 79 PHE A O 1
ATOM 596 N N . SER A 1 80 ? -7.278 -0.139 0.054 1.00 97.88 80 SER A N 1
ATOM 597 C CA . SER A 1 80 ? -8.479 -0.971 0.115 1.00 97.88 80 SER A CA 1
ATOM 598 C C . SER A 1 80 ? -8.421 -2.054 -0.959 1.00 97.88 80 SER A C 1
ATOM 600 O O . SER A 1 80 ? -7.668 -1.928 -1.923 1.00 97.88 80 S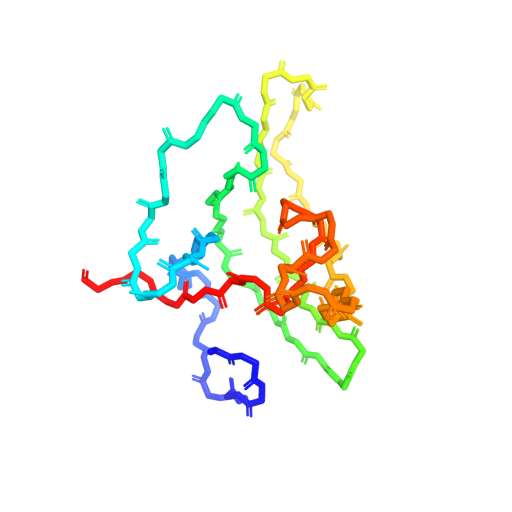ER A O 1
ATOM 602 N N . VAL A 1 81 ? -9.190 -3.129 -0.768 1.00 97.69 81 VAL A N 1
ATOM 603 C CA . VAL A 1 81 ? -9.380 -4.157 -1.803 1.00 97.69 81 VAL A CA 1
ATOM 604 C C . VAL A 1 81 ? -10.136 -3.529 -2.969 1.00 97.69 81 VAL A C 1
ATOM 606 O O . VAL A 1 81 ? -11.047 -2.736 -2.742 1.00 97.69 81 VAL A O 1
ATOM 609 N N . VAL A 1 82 ? -9.714 -3.842 -4.192 1.00 96.50 82 VAL A N 1
ATOM 610 C CA . VAL A 1 82 ? -10.446 -3.466 -5.406 1.00 96.50 82 VAL A CA 1
ATOM 611 C C . VAL A 1 82 ? -11.569 -4.482 -5.623 1.00 96.50 82 VAL A C 1
ATOM 613 O O . VAL A 1 82 ? -11.298 -5.683 -5.613 1.00 96.50 82 VAL A O 1
ATOM 616 N N . GLU A 1 83 ? -12.796 -3.996 -5.815 1.00 86.12 83 GLU A N 1
ATOM 617 C CA . GLU A 1 83 ? -14.023 -4.775 -6.056 1.00 86.12 83 GLU A CA 1
ATOM 618 C C . GLU A 1 83 ? -14.737 -4.300 -7.325 1.00 86.12 83 GLU A C 1
ATOM 620 O O . GLU A 1 83 ? -14.622 -3.091 -7.647 1.00 86.12 83 GLU A O 1
#